Protein AF-A0A3L7PD50-F1 (afdb_monomer_lite)

Secondary structure (DSSP, 8-state):
------S--SHHHHHHHHHHHHHHHHHHHHHHHH---HHHHHHHHHHHHHHHHHHHHHHHHHHTS-THHHHTT-

pLDDT: mean 86.93, std 18.91, range [32.19, 98.75]

Structure (mmCIF, N/CA/C/O backbone):
data_AF-A0A3L7PD50-F1
#
_entry.id   AF-A0A3L7PD50-F1
#
loop_
_atom_site.group_PDB
_atom_site.id
_atom_site.type_symbol
_atom_site.label_atom_id
_atom_site.label_alt_id
_atom_site.label_comp_id
_atom_site.label_asym_id
_atom_site.label_entity_id
_atom_site.label_seq_id
_atom_site.pdbx_PDB_ins_code
_atom_site.Cartn_x
_atom_site.Cartn_y
_atom_site.Cartn_z
_atom_site.occupancy
_atom_site.B_iso_or_equiv
_atom_site.auth_seq_id
_atom_site.auth_comp_id
_atom_site.auth_asym_id
_atom_site.auth_atom_id
_atom_site.pdbx_PDB_model_num
ATOM 1 N N . MET A 1 1 ? 5.672 23.016 -14.651 1.00 36.50 1 MET A N 1
ATOM 2 C CA . MET A 1 1 ? 5.106 21.693 -14.326 1.00 36.50 1 MET A CA 1
ATOM 3 C C . MET A 1 1 ? 6.259 20.837 -13.827 1.00 36.50 1 MET A C 1
ATOM 5 O O . MET A 1 1 ? 7.084 20.456 -14.641 1.00 36.50 1 MET A O 1
ATOM 9 N N . LYS A 1 2 ? 6.429 20.681 -12.505 1.00 32.19 2 LYS A N 1
ATOM 10 C CA . LYS A 1 2 ? 7.451 19.767 -11.971 1.00 32.19 2 LYS A CA 1
ATOM 11 C C . LYS A 1 2 ? 6.965 18.352 -12.270 1.00 32.19 2 LYS A C 1
ATOM 13 O O . LYS A 1 2 ? 5.858 18.012 -11.861 1.00 32.19 2 LYS A O 1
ATOM 18 N N . THR A 1 3 ? 7.746 17.576 -13.009 1.00 40.16 3 THR A N 1
ATOM 19 C CA . THR A 1 3 ? 7.625 16.119 -13.003 1.00 40.16 3 THR A CA 1
ATOM 20 C C . THR A 1 3 ? 7.717 15.688 -11.545 1.00 40.16 3 THR A C 1
ATOM 22 O O . THR A 1 3 ? 8.706 15.959 -10.871 1.00 40.16 3 THR A O 1
ATOM 25 N N . VAL A 1 4 ? 6.621 15.154 -11.015 1.00 53.12 4 VAL A N 1
ATOM 26 C CA . VAL A 1 4 ? 6.661 14.408 -9.762 1.00 53.12 4 VAL A CA 1
ATOM 27 C C . VAL A 1 4 ? 7.485 13.179 -10.111 1.00 53.12 4 VAL A C 1
ATOM 29 O O . VAL A 1 4 ? 7.038 12.403 -10.954 1.00 53.12 4 VAL A O 1
ATOM 32 N N . ASP A 1 5 ? 8.697 13.058 -9.572 1.00 57.06 5 ASP A N 1
ATOM 33 C CA . ASP A 1 5 ? 9.481 11.835 -9.723 1.00 57.06 5 ASP A CA 1
ATOM 34 C C . ASP A 1 5 ? 8.599 10.683 -9.236 1.00 57.06 5 ASP A C 1
ATOM 36 O O . ASP A 1 5 ? 8.231 10.608 -8.060 1.00 57.06 5 ASP A O 1
ATOM 40 N N . SER A 1 6 ? 8.137 9.859 -10.175 1.00 61.34 6 SER A N 1
ATOM 41 C CA . SER A 1 6 ? 7.330 8.696 -9.843 1.00 61.34 6 SER A CA 1
ATOM 42 C C . SER A 1 6 ? 8.263 7.716 -9.136 1.00 61.34 6 SER A C 1
ATOM 44 O O . SER A 1 6 ? 9.303 7.385 -9.702 1.00 61.34 6 SER A O 1
ATOM 46 N N . PRO A 1 7 ? 7.933 7.230 -7.929 1.00 78.81 7 PRO A N 1
ATOM 47 C CA . PRO A 1 7 ? 8.811 6.336 -7.171 1.00 78.81 7 PRO A CA 1
ATOM 48 C C . PRO A 1 7 ? 8.935 4.933 -7.794 1.00 78.81 7 PRO A C 1
ATOM 50 O O . PRO A 1 7 ? 9.586 4.072 -7.217 1.00 78.81 7 PRO A O 1
ATOM 53 N N . ILE A 1 8 ? 8.287 4.697 -8.940 1.00 90.12 8 ILE A N 1
ATOM 54 C CA . ILE A 1 8 ? 8.365 3.469 -9.728 1.00 90.12 8 ILE A CA 1
ATOM 55 C C . ILE A 1 8 ? 8.835 3.850 -11.128 1.00 90.12 8 ILE A C 1
ATOM 57 O O . ILE A 1 8 ? 8.175 4.638 -11.814 1.00 90.12 8 ILE A O 1
ATOM 61 N N . THR A 1 9 ? 9.957 3.269 -11.536 1.00 89.25 9 THR A N 1
ATOM 62 C CA . THR A 1 9 ? 10.596 3.455 -12.844 1.00 89.25 9 THR A CA 1
ATOM 63 C C . THR A 1 9 ? 10.873 2.129 -13.555 1.00 89.25 9 THR A C 1
ATOM 65 O O . THR A 1 9 ? 11.051 2.112 -14.771 1.00 89.25 9 THR A O 1
ATOM 68 N N . THR A 1 10 ? 10.816 1.007 -12.832 1.00 89.75 10 THR A N 1
ATOM 69 C CA . THR A 1 10 ? 11.055 -0.344 -13.357 1.00 89.75 10 THR A CA 1
ATOM 70 C C . THR A 1 10 ? 9.954 -1.330 -12.962 1.00 89.75 10 THR A C 1
ATOM 72 O O . THR A 1 10 ? 9.263 -1.142 -11.959 1.00 89.75 10 THR A O 1
ATOM 75 N N . ASP A 1 11 ? 9.851 -2.437 -13.701 1.00 92.44 11 ASP A N 1
ATOM 76 C CA . ASP A 1 11 ? 8.927 -3.530 -13.371 1.00 92.44 11 ASP A CA 1
ATOM 77 C C . ASP A 1 11 ? 9.261 -4.179 -12.015 1.00 92.44 11 ASP A C 1
ATOM 79 O O . ASP A 1 11 ? 8.371 -4.602 -11.283 1.00 92.44 11 ASP A O 1
ATOM 83 N N . ALA A 1 12 ? 10.539 -4.214 -11.626 1.00 93.12 12 ALA A N 1
ATOM 84 C CA . ALA A 1 12 ? 10.943 -4.729 -10.318 1.00 93.12 12 ALA A CA 1
ATOM 85 C C . ALA A 1 12 ? 10.420 -3.850 -9.166 1.00 93.12 12 ALA A C 1
ATOM 87 O O . ALA A 1 12 ? 9.953 -4.361 -8.148 1.00 93.12 12 ALA A O 1
ATOM 88 N N . GLU A 1 13 ? 10.464 -2.526 -9.330 1.00 93.94 13 GLU A N 1
ATOM 89 C CA . GLU A 1 13 ? 9.889 -1.576 -8.369 1.00 93.94 13 GLU A CA 1
ATOM 90 C C . GLU A 1 13 ? 8.359 -1.635 -8.357 1.00 93.94 13 GLU A C 1
ATOM 92 O O . GLU A 1 13 ? 7.750 -1.475 -7.294 1.00 93.94 13 GLU A O 1
ATOM 97 N N . LEU A 1 14 ? 7.732 -1.900 -9.510 1.00 94.94 14 LEU A N 1
ATOM 98 C CA . LEU A 1 14 ? 6.296 -2.145 -9.601 1.00 94.94 14 LEU A CA 1
ATOM 99 C C . LEU A 1 14 ? 5.912 -3.362 -8.754 1.00 94.94 14 LEU A C 1
ATOM 101 O O . LEU A 1 14 ? 5.056 -3.237 -7.879 1.00 94.94 14 LEU A O 1
ATOM 105 N N . GLU A 1 15 ? 6.566 -4.505 -8.963 1.00 97.06 15 GLU A N 1
ATOM 106 C CA . GLU A 1 15 ? 6.287 -5.736 -8.213 1.00 97.06 15 GLU A CA 1
ATOM 107 C C . GLU A 1 15 ? 6.523 -5.553 -6.709 1.00 97.06 15 GLU A C 1
ATOM 109 O O . GLU A 1 15 ? 5.650 -5.862 -5.895 1.00 97.06 15 GLU A O 1
ATOM 114 N N . ALA A 1 16 ? 7.644 -4.937 -6.320 1.00 96.88 16 ALA A N 1
ATOM 115 C CA . ALA A 1 16 ? 7.923 -4.634 -4.918 1.00 96.88 16 ALA A CA 1
ATOM 116 C C . ALA A 1 16 ? 6.849 -3.723 -4.291 1.00 96.88 16 ALA A C 1
ATOM 118 O O . ALA A 1 16 ? 6.447 -3.915 -3.138 1.00 96.88 16 ALA A O 1
ATOM 119 N N . THR A 1 17 ? 6.351 -2.741 -5.048 1.00 97.19 17 THR A N 1
ATOM 120 C CA . THR A 1 17 ? 5.278 -1.850 -4.588 1.00 97.19 17 THR A CA 1
ATOM 121 C C . THR A 1 17 ? 3.952 -2.599 -4.449 1.00 97.19 17 THR A C 1
ATOM 123 O O . THR A 1 17 ? 3.251 -2.418 -3.450 1.00 97.19 17 THR A O 1
ATOM 126 N N . LEU A 1 18 ? 3.611 -3.475 -5.398 1.00 98.50 18 LEU A N 1
ATOM 127 C CA . LEU A 1 18 ? 2.410 -4.313 -5.338 1.00 98.50 18 LEU A CA 1
ATOM 128 C C . LEU A 1 18 ? 2.433 -5.254 -4.126 1.00 98.50 18 LEU A C 1
ATOM 130 O O . LEU A 1 18 ? 1.432 -5.358 -3.411 1.00 98.50 18 LEU A O 1
ATOM 134 N N . ASP A 1 19 ? 3.571 -5.880 -3.834 1.00 98.56 19 ASP A N 1
ATOM 135 C CA . ASP A 1 19 ? 3.728 -6.734 -2.654 1.00 98.56 19 ASP A CA 1
ATOM 136 C C . ASP A 1 19 ? 3.606 -5.948 -1.347 1.00 98.56 19 ASP A C 1
ATOM 138 O O . ASP A 1 19 ? 2.954 -6.399 -0.397 1.00 98.56 19 ASP A O 1
ATOM 142 N N . ARG A 1 20 ? 4.142 -4.725 -1.304 1.00 98.12 20 ARG A N 1
ATOM 143 C CA . ARG A 1 20 ? 3.992 -3.846 -0.140 1.00 98.12 20 ARG A CA 1
ATOM 144 C C . ARG A 1 20 ? 2.543 -3.401 0.070 1.00 98.12 20 ARG A C 1
ATOM 146 O O . ARG A 1 20 ? 2.080 -3.380 1.213 1.00 98.12 20 ARG A O 1
ATOM 153 N N . ILE A 1 21 ? 1.801 -3.111 -1.004 1.00 98.62 21 ILE A N 1
ATOM 154 C CA . ILE A 1 21 ? 0.354 -2.841 -0.939 1.00 98.62 21 ILE A CA 1
ATOM 155 C C . ILE A 1 21 ? -0.379 -4.047 -0.336 1.00 98.62 21 ILE A C 1
ATOM 157 O O . ILE A 1 21 ? -1.135 -3.877 0.625 1.00 98.62 21 ILE A O 1
ATOM 161 N N . ARG A 1 22 ? -0.129 -5.263 -0.845 1.00 98.75 22 ARG A N 1
ATOM 162 C CA . ARG A 1 22 ? -0.745 -6.500 -0.324 1.00 98.75 22 ARG A CA 1
ATOM 163 C C . ARG A 1 22 ? -0.444 -6.694 1.160 1.00 98.75 22 ARG A C 1
ATOM 165 O O . ARG A 1 22 ? -1.342 -7.028 1.935 1.00 98.75 22 ARG A O 1
ATOM 172 N N . HIS A 1 23 ? 0.798 -6.439 1.574 1.00 98.50 23 HIS A N 1
ATOM 173 C CA . HIS A 1 23 ? 1.187 -6.530 2.976 1.00 98.50 23 HIS A CA 1
ATOM 174 C C . HIS A 1 23 ? 0.371 -5.573 3.856 1.00 98.50 23 HIS A C 1
ATOM 176 O O . HIS A 1 23 ? -0.237 -6.021 4.828 1.00 98.50 23 HIS A O 1
ATOM 182 N N . PHE A 1 24 ? 0.277 -4.284 3.515 1.00 98.44 24 PHE A N 1
ATOM 183 C CA . PHE A 1 24 ? -0.508 -3.337 4.318 1.00 98.44 24 PHE A CA 1
ATOM 184 C C . PHE A 1 24 ? -2.003 -3.643 4.323 1.00 98.44 24 PHE A C 1
ATOM 186 O O . PHE A 1 24 ? -2.642 -3.528 5.367 1.00 98.44 24 PHE A O 1
ATOM 193 N N . GLN A 1 25 ? -2.557 -4.109 3.204 1.00 98.69 25 GLN A N 1
ATOM 194 C CA . GLN A 1 25 ? -3.944 -4.571 3.161 1.00 98.69 25 GLN A CA 1
ATOM 195 C C . GLN A 1 25 ? -4.179 -5.748 4.120 1.00 98.69 25 GLN A C 1
ATOM 197 O O . GLN A 1 25 ? -5.191 -5.769 4.818 1.00 98.69 25 GLN A O 1
ATOM 202 N N . SER A 1 26 ? -3.231 -6.687 4.231 1.00 98.56 26 SER A N 1
ATOM 203 C CA . SER A 1 26 ? -3.326 -7.790 5.198 1.00 98.56 26 SER A CA 1
ATOM 204 C C . SER A 1 26 ? -3.318 -7.300 6.653 1.00 98.56 26 SER A C 1
ATOM 206 O O . SER A 1 26 ? -4.102 -7.787 7.471 1.00 98.56 26 SER A O 1
ATOM 208 N N . GLN A 1 27 ? -2.509 -6.281 6.967 1.00 98.25 27 GLN A N 1
ATOM 209 C CA . GLN A 1 27 ? -2.486 -5.673 8.300 1.00 98.25 27 GLN A CA 1
ATOM 210 C C . GLN A 1 27 ? -3.796 -4.946 8.604 1.00 98.25 27 GLN A C 1
ATOM 212 O O . GLN A 1 27 ? -4.327 -5.085 9.701 1.00 98.25 27 GLN A O 1
ATOM 217 N N . LEU A 1 28 ? -4.366 -4.236 7.625 1.00 98.38 28 LEU A N 1
ATOM 218 C CA . LEU A 1 28 ? -5.673 -3.592 7.762 1.00 98.38 28 LEU A CA 1
ATOM 219 C C . LEU A 1 28 ? -6.790 -4.613 8.004 1.00 98.38 28 LEU A C 1
ATOM 221 O O . LEU A 1 28 ? -7.625 -4.409 8.883 1.00 98.38 28 LEU A O 1
ATOM 225 N N . VAL A 1 29 ? -6.794 -5.735 7.277 1.00 98.44 29 VAL A N 1
ATOM 226 C CA . VAL A 1 29 ? -7.755 -6.829 7.501 1.00 98.44 29 VAL A CA 1
ATOM 227 C C . VAL A 1 2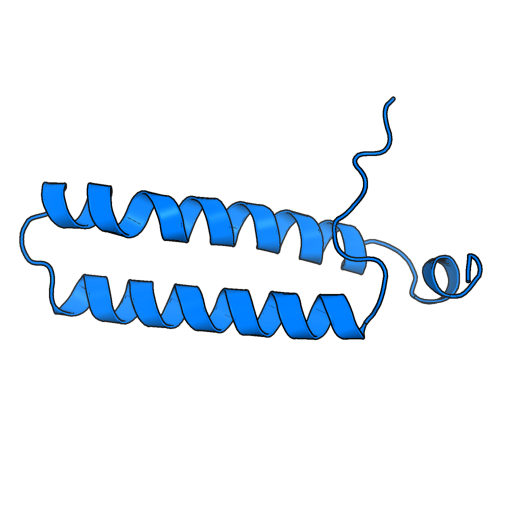9 ? -7.629 -7.377 8.920 1.00 98.44 29 VAL A C 1
ATOM 229 O O . VAL A 1 29 ? -8.644 -7.535 9.595 1.00 98.44 29 VAL A O 1
ATOM 232 N N . ARG A 1 30 ? -6.401 -7.614 9.397 1.00 98.12 30 ARG A N 1
ATOM 233 C CA . ARG A 1 30 ? -6.164 -8.061 10.774 1.00 98.12 30 ARG A CA 1
ATOM 234 C C . ARG A 1 30 ? -6.637 -7.025 11.790 1.00 98.12 30 ARG A C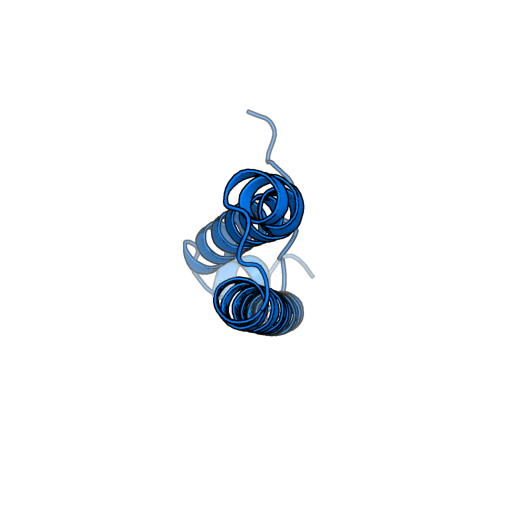 1
ATOM 236 O O . ARG A 1 30 ? -7.315 -7.389 12.743 1.00 98.12 30 ARG A O 1
ATOM 243 N N . LEU A 1 31 ? -6.329 -5.747 11.579 1.00 97.81 31 LEU A N 1
ATOM 244 C CA . LEU A 1 31 ? -6.721 -4.661 12.476 1.00 97.81 31 LEU A CA 1
ATOM 245 C C . LEU A 1 31 ? -8.248 -4.574 12.619 1.00 97.81 31 LEU A C 1
ATOM 247 O O . LEU A 1 31 ? -8.738 -4.464 13.735 1.00 97.81 31 LEU A O 1
ATOM 251 N N . ARG A 1 32 ? -9.002 -4.744 11.522 1.00 97.19 32 ARG A N 1
ATOM 252 C CA . ARG A 1 32 ? -10.480 -4.800 11.548 1.00 97.19 32 ARG A CA 1
ATOM 253 C C . ARG A 1 32 ? -11.049 -5.954 12.376 1.00 97.19 32 ARG A C 1
ATOM 255 O O . ARG A 1 32 ? -12.220 -5.904 12.732 1.00 97.19 32 ARG A O 1
ATOM 262 N N . GLN A 1 33 ? -10.275 -7.013 12.605 1.00 97.75 33 GLN A N 1
ATOM 263 C CA . GLN A 1 33 ? -10.706 -8.180 13.380 1.00 97.75 33 GLN A CA 1
ATOM 264 C C . GLN A 1 33 ? -10.368 -8.056 14.866 1.00 97.75 33 GLN A C 1
ATOM 266 O O . GLN A 1 33 ? -11.059 -8.657 15.684 1.00 97.75 33 GLN A O 1
ATOM 271 N N . VAL A 1 34 ? -9.289 -7.342 15.206 1.00 97.88 34 VAL A N 1
ATOM 272 C CA . VAL A 1 34 ? -8.740 -7.324 16.573 1.00 97.88 34 VAL A CA 1
ATOM 273 C C . VAL A 1 34 ? -8.994 -6.023 17.321 1.00 97.88 34 VAL A C 1
ATOM 275 O O . VAL A 1 34 ? -9.082 -6.061 18.543 1.00 97.88 34 VAL A O 1
ATOM 278 N N . GLU A 1 35 ? -9.107 -4.892 16.622 1.00 98.06 35 GLU A N 1
ATOM 279 C CA . GLU A 1 35 ? -9.395 -3.609 17.255 1.00 98.06 35 GLU A CA 1
ATOM 280 C C . GLU A 1 35 ? -10.907 -3.387 17.312 1.00 98.06 35 GLU A C 1
ATOM 282 O O . GLU A 1 35 ? -11.596 -3.423 16.292 1.00 98.06 35 GLU A O 1
ATOM 287 N N . THR A 1 36 ? -11.418 -3.191 18.524 1.00 96.62 36 THR A N 1
ATOM 288 C CA . THR A 1 36 ? -12.859 -3.087 18.802 1.00 96.62 36 THR A CA 1
ATOM 289 C C . THR A 1 36 ? -13.287 -1.661 19.110 1.00 96.62 36 THR A C 1
ATOM 291 O O . THR A 1 36 ? -14.465 -1.344 18.946 1.00 96.62 36 THR A O 1
ATOM 294 N N . ASP A 1 37 ? -12.345 -0.802 19.508 1.00 98.06 37 ASP A N 1
ATOM 295 C CA . ASP A 1 37 ? -12.585 0.623 19.680 1.00 98.06 37 ASP A CA 1
ATOM 296 C C . ASP A 1 37 ? -12.459 1.343 18.321 1.00 98.06 37 ASP A C 1
ATOM 298 O O . ASP A 1 37 ? -11.387 1.332 17.705 1.00 98.06 37 ASP A O 1
ATOM 302 N N . PRO A 1 38 ? -13.533 1.986 17.825 1.00 96.81 38 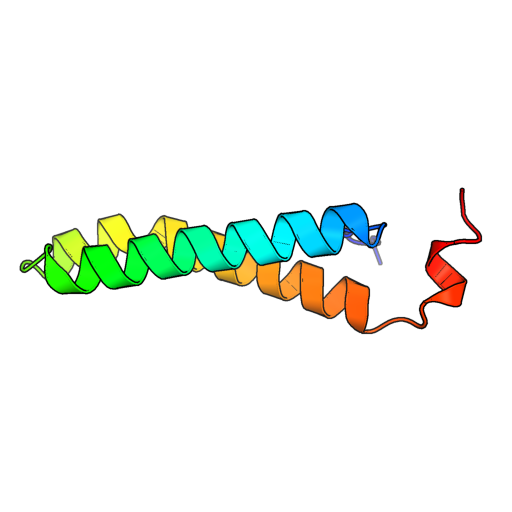PRO A N 1
ATOM 303 C CA . PRO A 1 38 ? -13.503 2.704 16.556 1.00 96.81 38 PRO A CA 1
ATOM 304 C C . PRO A 1 38 ? -12.450 3.818 16.483 1.00 96.81 38 PRO A C 1
ATOM 306 O O . PRO A 1 38 ? -11.880 4.031 15.409 1.00 96.81 38 PRO A O 1
ATOM 309 N N . GLU A 1 39 ? -12.177 4.523 17.585 1.00 98.00 39 GLU A N 1
ATOM 310 C CA . GLU A 1 39 ? -11.200 5.620 17.595 1.00 98.00 39 GLU A CA 1
ATOM 311 C C . GLU A 1 39 ? -9.769 5.069 17.513 1.00 98.00 39 GLU A C 1
ATOM 313 O O . GLU A 1 39 ? -8.981 5.489 16.657 1.00 98.00 39 GLU A O 1
ATOM 318 N N . ALA A 1 40 ? -9.460 4.048 18.319 1.00 97.38 40 ALA A N 1
ATOM 319 C CA . ALA A 1 40 ? -8.188 3.333 18.254 1.00 97.38 40 ALA A CA 1
ATOM 320 C C . ALA A 1 40 ? -7.956 2.675 16.881 1.00 97.38 40 ALA A C 1
ATOM 322 O O . ALA A 1 40 ? -6.841 2.738 16.343 1.00 97.38 40 ALA A O 1
ATOM 323 N N . TYR A 1 41 ? -9.006 2.108 16.270 1.00 98.12 41 TYR A N 1
ATOM 324 C CA . TYR A 1 41 ? -8.945 1.570 14.911 1.00 98.12 41 TYR A CA 1
ATOM 325 C C . TYR A 1 41 ? -8.574 2.662 13.913 1.00 98.12 41 TYR A C 1
ATOM 327 O O . TYR A 1 41 ? -7.662 2.472 13.110 1.00 98.12 41 TYR A O 1
ATOM 335 N N . GLN A 1 42 ? -9.255 3.809 13.958 1.00 97.81 42 GLN A N 1
ATOM 336 C CA . GLN A 1 42 ? -9.011 4.900 13.021 1.00 97.81 42 GLN A CA 1
ATOM 337 C C . GLN A 1 42 ? -7.575 5.420 13.129 1.00 97.81 42 GLN A C 1
ATOM 339 O O . GLN A 1 42 ? -6.901 5.567 12.105 1.00 97.81 42 GLN A O 1
ATOM 344 N N . LEU A 1 43 ? -7.089 5.652 14.350 1.00 97.38 43 LEU A N 1
ATOM 345 C CA . LEU A 1 43 ? -5.717 6.097 14.593 1.00 97.38 43 LEU A CA 1
ATOM 346 C C . LEU A 1 43 ? -4.704 5.083 14.046 1.00 97.38 43 LEU A C 1
ATOM 348 O O . LEU A 1 43 ? -3.816 5.461 13.281 1.00 97.38 43 LEU A O 1
ATOM 352 N N . SER A 1 44 ? -4.893 3.797 14.347 1.00 96.62 44 SER A N 1
ATOM 353 C CA . SER A 1 44 ? -3.998 2.714 13.919 1.00 96.62 44 SER A CA 1
ATOM 354 C C . SER A 1 44 ? -4.034 2.459 12.405 1.00 96.62 44 SER A C 1
ATOM 356 O O . SER A 1 44 ? -3.004 2.183 11.792 1.00 96.62 44 SER A O 1
ATOM 358 N N . ALA A 1 45 ? -5.207 2.565 11.775 1.00 98.19 45 ALA A N 1
ATOM 359 C CA . ALA A 1 45 ? -5.400 2.307 10.348 1.00 98.19 45 ALA A CA 1
ATOM 360 C C . ALA A 1 45 ? -4.922 3.466 9.461 1.00 98.19 45 ALA A C 1
ATOM 362 O O . ALA A 1 45 ? -4.520 3.235 8.318 1.00 98.19 45 ALA A O 1
ATOM 363 N N . SER A 1 46 ? -4.971 4.702 9.968 1.00 97.44 46 SER A N 1
ATOM 364 C CA . SER A 1 46 ? -4.753 5.925 9.183 1.00 97.44 46 SER A CA 1
ATOM 365 C C . SER A 1 46 ? -3.429 5.932 8.409 1.00 97.44 46 SER A C 1
ATOM 367 O O . SER A 1 46 ? -3.415 6.238 7.216 1.00 97.44 46 SER A O 1
ATOM 369 N N . GLY A 1 47 ? -2.330 5.526 9.050 1.00 95.81 47 GLY A N 1
ATOM 370 C CA . GLY A 1 47 ? -1.012 5.466 8.419 1.00 95.81 47 GLY A CA 1
ATOM 371 C C . GLY A 1 47 ? -0.937 4.437 7.289 1.00 95.81 47 GLY A C 1
ATOM 372 O O . GLY A 1 47 ? -0.403 4.730 6.221 1.00 95.81 47 GLY A O 1
ATOM 373 N N . PHE A 1 48 ? -1.523 3.252 7.488 1.00 96.94 48 PHE A N 1
ATOM 374 C CA . PHE A 1 48 ? -1.569 2.213 6.457 1.00 96.94 48 PHE A CA 1
ATOM 375 C C . PHE A 1 48 ? -2.398 2.645 5.249 1.00 96.94 48 PHE A C 1
ATOM 377 O O . PHE A 1 48 ? -1.970 2.439 4.116 1.00 96.94 48 PHE A O 1
ATOM 384 N N . LEU A 1 49 ? -3.559 3.263 5.481 1.00 98.44 49 LEU A N 1
ATOM 385 C CA . LEU A 1 49 ? -4.433 3.749 4.412 1.00 98.44 49 LEU A CA 1
ATOM 386 C C . LEU A 1 49 ? -3.737 4.827 3.572 1.00 98.44 49 LEU A C 1
ATOM 388 O O . LEU A 1 49 ? -3.670 4.697 2.354 1.00 98.44 49 LEU A O 1
ATOM 392 N N . ALA A 1 50 ? -3.120 5.820 4.218 1.00 98.00 50 ALA A N 1
ATOM 393 C CA . ALA A 1 50 ? -2.395 6.880 3.518 1.00 98.00 50 ALA A CA 1
ATOM 394 C C . ALA A 1 50 ? -1.202 6.352 2.696 1.00 98.00 50 ALA A C 1
ATOM 396 O O . ALA A 1 50 ? -0.885 6.882 1.628 1.00 98.00 50 ALA A O 1
ATOM 397 N N . GLU A 1 51 ? -0.520 5.314 3.184 1.00 97.50 51 GLU A N 1
ATOM 398 C CA . GLU A 1 51 ? 0.578 4.668 2.463 1.00 97.50 51 GLU A CA 1
ATOM 399 C C . GLU A 1 51 ? 0.075 3.873 1.251 1.00 97.50 51 GLU A C 1
ATOM 401 O O . GLU A 1 51 ? 0.644 3.984 0.163 1.00 97.50 51 GLU A O 1
ATOM 406 N N . VAL A 1 52 ? -1.015 3.114 1.412 1.00 98.25 52 VAL A N 1
ATOM 407 C CA . VAL A 1 52 ? -1.662 2.383 0.312 1.00 98.25 52 VAL A CA 1
ATOM 408 C C . VAL A 1 52 ? -2.116 3.348 -0.780 1.00 98.25 52 VAL A C 1
ATOM 410 O O . VAL A 1 52 ? -1.806 3.105 -1.945 1.00 98.25 52 VAL A O 1
ATOM 413 N N . ASP A 1 53 ? -2.763 4.458 -0.423 1.00 98.31 53 ASP A N 1
ATOM 414 C CA . ASP A 1 53 ? -3.232 5.460 -1.387 1.00 98.31 53 ASP A CA 1
ATOM 415 C C . ASP A 1 53 ? -2.072 6.045 -2.205 1.00 98.31 53 ASP A C 1
ATOM 417 O O . ASP A 1 53 ?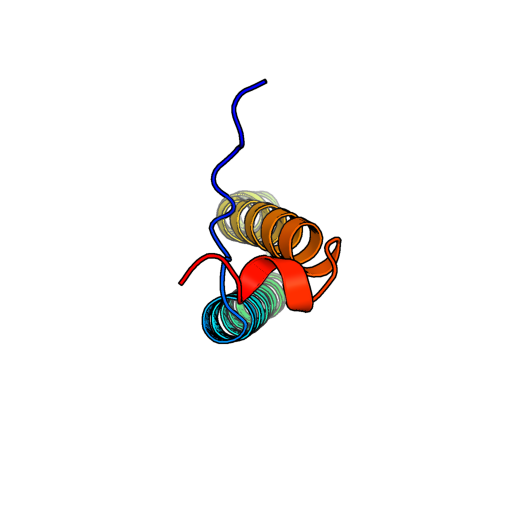 -2.139 6.139 -3.435 1.00 98.31 53 ASP A O 1
ATOM 421 N N . ARG A 1 54 ? -0.962 6.388 -1.539 1.00 97.00 54 ARG A N 1
ATOM 422 C CA . ARG A 1 54 ? 0.233 6.918 -2.209 1.00 97.00 54 ARG A CA 1
ATOM 423 C C . ARG A 1 54 ? 0.850 5.901 -3.167 1.00 97.00 54 ARG A C 1
ATOM 425 O O . ARG A 1 54 ? 1.191 6.251 -4.296 1.00 97.00 54 ARG A O 1
ATOM 432 N N . MET A 1 55 ? 0.993 4.651 -2.730 1.00 97.75 55 MET A N 1
ATOM 433 C CA . MET A 1 55 ? 1.562 3.587 -3.560 1.00 97.75 55 MET A CA 1
ATOM 434 C C . MET A 1 55 ? 0.653 3.244 -4.742 1.00 97.75 55 MET A C 1
ATOM 436 O O . MET A 1 55 ? 1.142 3.073 -5.854 1.00 97.75 55 MET A O 1
ATOM 440 N N . GLN A 1 56 ? -0.668 3.214 -4.552 1.00 97.88 56 GLN A N 1
ATOM 441 C CA . GLN A 1 56 ? -1.618 3.012 -5.647 1.00 97.88 56 GLN A CA 1
ATOM 442 C C . GLN A 1 56 ? -1.559 4.143 -6.678 1.00 97.88 56 GLN A C 1
ATOM 444 O O . GLN A 1 56 ? -1.635 3.877 -7.879 1.00 97.88 56 GLN A O 1
ATOM 449 N N . ALA A 1 57 ? -1.370 5.392 -6.241 1.00 96.38 57 ALA A N 1
ATOM 450 C CA . ALA A 1 57 ? -1.155 6.511 -7.153 1.00 96.38 57 ALA A CA 1
ATOM 451 C C . ALA A 1 57 ? 0.125 6.331 -7.990 1.00 96.38 57 ALA A C 1
ATOM 453 O O . ALA A 1 57 ? 0.092 6.560 -9.200 1.00 96.38 57 ALA A O 1
ATOM 454 N N . ALA A 1 58 ? 1.220 5.862 -7.382 1.00 94.06 58 ALA A N 1
ATOM 455 C CA . ALA A 1 58 ? 2.467 5.568 -8.089 1.00 94.06 58 ALA A CA 1
ATOM 456 C C . ALA A 1 58 ? 2.326 4.403 -9.084 1.00 94.06 58 ALA A C 1
ATOM 458 O O . ALA A 1 58 ? 2.728 4.532 -10.238 1.00 94.06 58 ALA A O 1
ATOM 459 N N . VAL A 1 59 ? 1.686 3.300 -8.677 1.00 96.38 59 VAL A N 1
ATOM 460 C CA . VAL A 1 59 ? 1.389 2.153 -9.555 1.00 96.38 59 VAL A CA 1
ATOM 461 C C . VAL A 1 59 ? 0.561 2.598 -10.756 1.00 96.38 59 VAL A C 1
ATOM 463 O O . VAL A 1 59 ? 0.887 2.276 -11.897 1.00 96.38 59 VAL A O 1
ATOM 466 N N . ARG A 1 60 ? -0.490 3.392 -10.522 1.00 95.50 60 ARG A N 1
ATOM 467 C CA . ARG A 1 60 ? -1.317 3.943 -11.599 1.00 95.50 60 ARG A CA 1
ATOM 468 C C . ARG A 1 60 ? -0.501 4.826 -12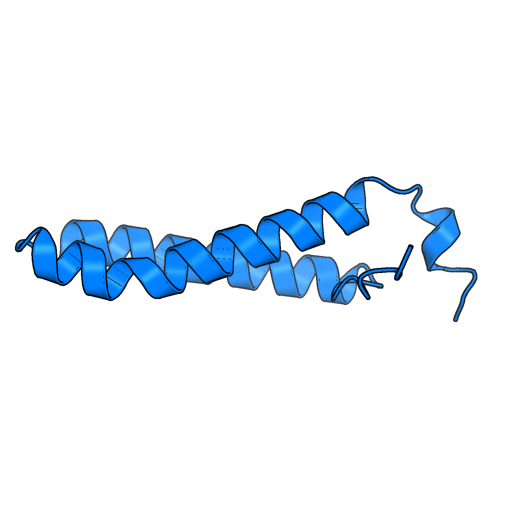.540 1.00 95.50 60 ARG A C 1
ATOM 470 O O . ARG A 1 60 ? -0.694 4.733 -13.748 1.00 95.50 60 ARG A O 1
ATOM 477 N N . ALA A 1 61 ? 0.363 5.690 -12.006 1.00 92.12 61 ALA A N 1
ATOM 478 C CA . ALA A 1 61 ? 1.211 6.554 -12.821 1.00 92.12 61 ALA A CA 1
ATOM 479 C C . ALA A 1 61 ? 2.135 5.724 -13.723 1.00 92.12 61 ALA A C 1
ATOM 481 O O . ALA A 1 61 ? 2.154 5.953 -14.932 1.00 92.12 61 ALA A O 1
ATOM 482 N N . TYR A 1 62 ? 2.803 4.712 -13.163 1.00 91.50 62 TYR A N 1
ATOM 483 C CA . TYR A 1 62 ? 3.673 3.795 -13.900 1.00 91.50 62 TYR A CA 1
ATOM 484 C C . TYR A 1 62 ? 2.931 3.061 -15.027 1.00 91.50 62 TYR A C 1
ATOM 486 O O . TYR A 1 62 ? 3.316 3.141 -16.191 1.00 91.50 62 TYR A O 1
ATOM 494 N N . LEU A 1 63 ? 1.798 2.432 -14.702 1.00 92.75 63 LEU A N 1
ATOM 495 C CA . LEU A 1 63 ? 1.007 1.633 -15.646 1.00 92.75 63 LEU A CA 1
ATOM 496 C C . LEU A 1 63 ? 0.229 2.464 -16.679 1.00 92.75 63 LEU A C 1
ATOM 498 O O . LEU A 1 63 ? -0.352 1.905 -17.607 1.00 92.75 63 LEU A O 1
ATOM 502 N N . SER A 1 64 ? 0.172 3.789 -16.524 1.00 91.69 64 SER A N 1
ATOM 503 C CA . SER A 1 64 ? -0.515 4.673 -17.476 1.00 91.69 64 SER A CA 1
ATOM 504 C C . SER A 1 64 ? 0.304 4.987 -18.734 1.00 91.69 64 SER A C 1
ATOM 506 O O . SER A 1 64 ? -0.241 5.538 -19.692 1.00 91.69 64 SER A O 1
ATOM 508 N N . GLY A 1 65 ? 1.598 4.650 -18.741 1.00 81.88 65 GLY A N 1
ATOM 509 C CA . GLY A 1 65 ? 2.492 4.811 -19.886 1.00 81.88 65 GLY A CA 1
ATOM 510 C C . GLY A 1 65 ? 2.729 3.500 -20.651 1.00 81.88 65 GLY A C 1
ATOM 511 O O . GLY A 1 65 ? 2.535 2.417 -20.105 1.00 81.88 65 GLY A O 1
ATOM 512 N N . PRO A 1 66 ? 3.159 3.571 -21.922 1.00 73.06 66 PRO A N 1
ATOM 513 C CA . PRO A 1 66 ? 3.602 2.392 -22.657 1.00 73.06 66 PRO A CA 1
ATOM 514 C C . PRO A 1 66 ? 4.930 1.858 -22.093 1.00 73.06 66 PRO A C 1
ATOM 516 O O . PRO A 1 66 ? 5.824 2.637 -21.757 1.00 73.06 66 PRO A O 1
ATOM 519 N N . ALA A 1 67 ? 5.067 0.528 -22.034 1.00 66.38 67 ALA A N 1
ATOM 520 C CA . ALA A 1 67 ? 6.237 -0.164 -21.479 1.00 66.38 67 ALA A CA 1
ATOM 521 C C . ALA A 1 67 ? 7.568 0.201 -22.177 1.00 66.38 67 ALA A C 1
ATOM 523 O O . ALA A 1 67 ? 8.629 0.151 -21.561 1.00 66.38 67 ALA A O 1
ATOM 524 N N . ASP A 1 68 ? 7.520 0.621 -23.448 1.00 59.25 68 ASP A N 1
ATOM 525 C CA . ASP A 1 68 ? 8.702 0.973 -24.248 1.00 59.25 68 ASP A CA 1
ATOM 526 C C . ASP A 1 68 ? 9.390 2.279 -23.813 1.00 59.25 68 ASP A C 1
ATOM 528 O O . ASP A 1 68 ? 10.578 2.478 -24.068 1.00 59.25 68 ASP A O 1
ATOM 532 N N . ARG A 1 69 ? 8.666 3.163 -23.120 1.00 53.84 69 ARG A N 1
ATOM 533 C CA . ARG A 1 69 ? 9.123 4.523 -22.813 1.00 53.84 69 ARG A CA 1
ATOM 534 C C . ARG A 1 69 ? 9.949 4.602 -21.528 1.00 53.84 69 ARG A C 1
ATOM 536 O O . ARG A 1 69 ? 10.605 5.611 -21.299 1.00 53.84 69 ARG A O 1
ATOM 543 N N . LEU A 1 70 ? 9.925 3.543 -20.719 1.00 54.81 70 LEU A N 1
ATOM 544 C CA . LEU A 1 70 ? 10.653 3.422 -19.449 1.00 54.81 70 LEU A CA 1
ATOM 545 C C . LEU A 1 70 ? 11.975 2.650 -19.601 1.00 54.81 70 LEU A C 1
ATOM 547 O O . LEU A 1 70 ? 12.897 2.852 -18.820 1.00 54.81 70 LEU A O 1
ATOM 551 N N . ALA A 1 71 ? 12.102 1.823 -20.645 1.00 48.88 71 ALA A N 1
ATOM 552 C CA . ALA A 1 71 ? 13.336 1.102 -20.970 1.00 48.88 71 ALA A CA 1
ATOM 553 C C . ALA A 1 71 ? 14.372 1.961 -21.725 1.00 48.88 71 ALA A C 1
ATOM 555 O O . ALA A 1 71 ? 15.553 1.637 -21.729 1.00 48.88 71 ALA A O 1
ATOM 556 N N . ALA A 1 72 ? 13.948 3.058 -22.363 1.00 45.88 72 ALA A N 1
ATOM 557 C CA . ALA A 1 72 ? 14.807 3.896 -23.207 1.00 45.88 72 ALA A CA 1
ATOM 558 C C . ALA A 1 72 ? 15.601 4.984 -22.446 1.00 45.88 72 ALA A C 1
ATOM 560 O O . ALA A 1 72 ? 16.264 5.805 -23.079 1.00 45.88 72 ALA A O 1
ATOM 561 N N . SER A 1 73 ? 15.521 5.019 -21.112 1.00 44.34 73 SER A N 1
ATOM 562 C CA . SER A 1 73 ? 16.229 5.989 -20.256 1.00 44.34 73 SER A CA 1
ATOM 563 C C . SER A 1 73 ? 17.246 5.361 -19.291 1.00 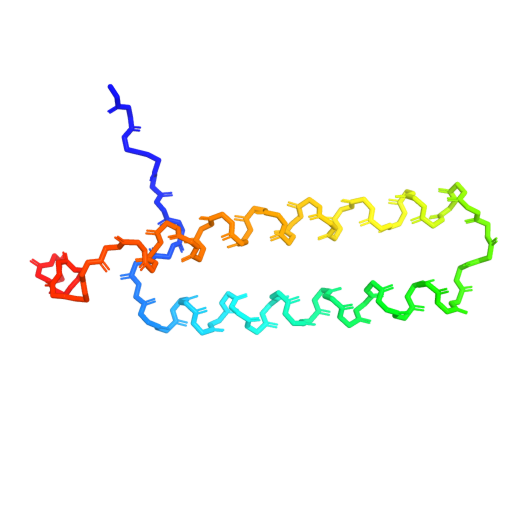44.34 73 SER A C 1
ATOM 565 O O . SER A 1 73 ? 17.704 6.053 -18.381 1.00 44.34 73 SER A O 1
ATOM 567 N N . ALA A 1 74 ? 17.582 4.081 -19.477 1.00 43.41 74 ALA A N 1
ATOM 568 C CA . ALA A 1 74 ? 18.683 3.388 -18.799 1.00 43.41 74 ALA A CA 1
ATOM 569 C C . ALA A 1 74 ? 19.913 3.319 -19.716 1.00 43.41 74 ALA A C 1
ATOM 571 O O . ALA A 1 74 ? 21.040 3.444 -19.187 1.00 43.41 74 ALA A O 1
#

Sequence (74 aa):
MKTVDSPITTDAELEATLDRIRHFQSQLVRLRQVETDPEAYQLSASGFLAEVDRMQAAVRAYLSGPADRLAASA

Foldseek 3Di:
DDDPPQQDLDPVSLVVLVVLLVVLVVVLVVLVVPPDDPVVNCVVNVVSVVSNVSSVVSNCVNVVDDPVVSVVPD

Radius of gyration: 15.78 Å; chains: 1; bounding box: 32×30×44 Å